Protein AF-A0A2H9RLX0-F1 (afdb_monomer)

Secondary structure (DSSP, 8-state):
-THHHHHHHSHHHHHHHHHHHHHHTEEEEEE-TT-S-HHHHHHHHHHHHH-SEEEEEEPGGG-S-HHHHHHHHHHHHHHSSS-EEEEEETTEEEEEE-SS-------

Radius of gyration: 17.89 Å; Cα contacts (8 Å, |Δi|>4): 115; chains: 1; bounding box: 34×56×38 Å

pLDDT: mean 74.57, std 13.17, range [38.62, 88.88]

Foldseek 3Di:
DPPVVVCVVCVVVVVVVVVVVVVVQEAEAEDELVADDPVNLVVVQVNVVVHFKYKYAYDPVNDQDPVVVVVSVVVSCVSHPADWDWDDDRRIIIIGGDPDDDDDDDD

Nearest PDB structures (foldseek):
  1rq8-assembly1_A  TM=6.771E-01  e=2.352E-04  Staphylococcus aureus
  8apo-assembly1_Xh  TM=7.119E-01  e=1.266E-03  Polytomella magna
  3p04-assembly1_A  TM=5.527E-01  e=3.207E-02  Corynebacterium glutamicum
  3zie-assembly1_A  TM=4.984E-01  e=2.620E-02  Archaeoglobus fulgidus
  2ln3-assembly1_A  TM=4.778E-01  e=1.975E-01  synthetic construct

Solvent-accessible surface area (backbone atoms only — not comparable to full-atom values): 6406 Å² total; per-residue (Å²): 127,69,72,65,58,59,55,6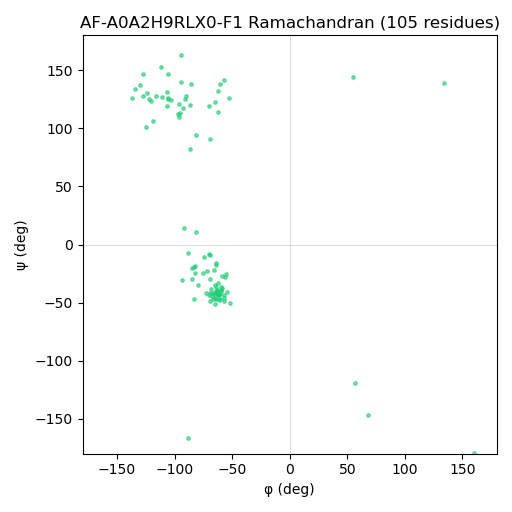1,68,46,43,63,56,54,52,51,51,52,48,55,60,55,55,74,52,51,49,79,46,74,38,56,81,81,54,90,39,72,70,53,54,54,51,49,53,57,46,57,72,80,29,57,35,39,35,37,33,48,45,71,92,65,54,93,45,72,64,60,55,48,53,53,52,48,53,52,46,74,73,40,96,66,43,64,50,72,45,79,56,89,58,27,41,36,38,32,62,44,86,71,89,71,85,82,83,86,126

Mean predicted aligned error: 11.12 Å

Sequence (107 aa):
MLRRIEMRFLRPYLQEELKSVKMKSQIKFQIGKSGVTEGVIQSLNNAFRTRKTVRISLLQSSGRDRTKMKEIANELGDKLAGNFKHTIVGFTIIMKKTGARKPENKR

Structure (mmCIF, N/CA/C/O backbone):
data_AF-A0A2H9RLX0-F1
#
_entry.id   AF-A0A2H9RLX0-F1
#
loop_
_atom_site.group_PDB
_atom_site.id
_atom_site.type_symbol
_atom_site.label_atom_id
_atom_site.label_alt_id
_atom_site.label_comp_id
_atom_site.label_asym_id
_atom_site.label_entity_id
_atom_site.label_seq_id
_atom_site.pdbx_PDB_ins_code
_atom_site.Cartn_x
_atom_site.Cartn_y
_atom_site.Cartn_z
_atom_site.occupancy
_atom_site.B_iso_or_equiv
_atom_site.auth_seq_id
_atom_site.auth_comp_id
_atom_site.auth_asym_id
_atom_site.auth_atom_id
_atom_site.pdbx_PDB_model_num
ATOM 1 N N . MET A 1 1 ? -12.024 42.719 17.490 1.00 55.53 1 MET A N 1
ATOM 2 C CA . MET A 1 1 ? -10.928 42.651 16.491 1.00 55.53 1 MET A CA 1
ATOM 3 C C . MET A 1 1 ? -9.681 41.867 16.948 1.00 55.53 1 MET A C 1
ATOM 5 O O . MET A 1 1 ? -8.947 41.424 16.075 1.00 55.53 1 MET A O 1
ATOM 9 N N . LEU A 1 2 ? -9.445 41.611 18.250 1.00 52.84 2 LEU A N 1
ATOM 10 C CA . LEU A 1 2 ? -8.200 40.976 18.740 1.00 52.84 2 LEU A CA 1
ATOM 11 C C . LEU A 1 2 ? -8.007 39.473 18.434 1.00 52.84 2 LEU A C 1
ATOM 13 O O . LEU A 1 2 ? -6.872 39.021 18.330 1.00 52.84 2 LEU A O 1
ATOM 17 N N . ARG A 1 3 ? -9.070 38.692 18.188 1.00 56.47 3 ARG A N 1
ATOM 18 C CA . ARG A 1 3 ? -8.951 37.229 17.965 1.00 56.47 3 ARG A CA 1
ATOM 19 C C . ARG A 1 3 ? -8.161 36.824 16.707 1.00 56.47 3 ARG A C 1
ATOM 21 O O . ARG A 1 3 ? -7.776 35.667 16.562 1.00 56.47 3 ARG A O 1
ATOM 28 N N . ARG A 1 4 ? -7.929 37.750 15.766 1.00 55.78 4 ARG A N 1
ATOM 29 C CA . ARG A 1 4 ? -7.258 37.456 14.484 1.00 55.78 4 ARG A CA 1
ATOM 30 C C . ARG A 1 4 ? -5.728 37.434 14.594 1.00 55.78 4 ARG A C 1
ATOM 32 O O . ARG A 1 4 ? -5.092 36.767 13.780 1.00 55.78 4 ARG A O 1
ATOM 39 N N . ILE A 1 5 ? -5.158 38.134 15.581 1.00 60.66 5 ILE A N 1
ATOM 40 C CA . ILE A 1 5 ? -3.705 38.240 15.799 1.00 60.66 5 ILE A CA 1
ATOM 41 C C . ILE A 1 5 ? -3.196 37.019 16.579 1.00 60.66 5 ILE A C 1
ATOM 43 O O . ILE A 1 5 ? -2.266 36.358 16.120 1.00 60.66 5 ILE A O 1
ATOM 47 N N . GLU A 1 6 ? -3.876 36.626 17.661 1.00 60.97 6 GLU A N 1
ATOM 48 C CA . GLU A 1 6 ? -3.535 35.416 18.435 1.00 60.97 6 GLU A CA 1
ATOM 49 C C . GLU A 1 6 ? -3.611 34.136 17.588 1.00 60.97 6 GLU A C 1
ATOM 51 O O . GLU A 1 6 ? -2.711 33.296 17.613 1.00 60.97 6 GLU A O 1
ATOM 56 N N . MET A 1 7 ? -4.626 34.030 16.722 1.00 60.56 7 MET A N 1
ATOM 57 C CA . MET A 1 7 ? -4.769 32.909 15.785 1.00 60.56 7 MET A CA 1
ATOM 58 C C . MET A 1 7 ? -3.646 32.830 14.743 1.00 60.56 7 MET A C 1
ATOM 60 O O . MET A 1 7 ? -3.497 31.798 14.091 1.00 60.56 7 MET A O 1
ATOM 64 N N . ARG A 1 8 ? -2.878 33.902 14.518 1.00 65.50 8 ARG A N 1
ATOM 65 C CA . ARG A 1 8 ? -1.736 33.893 13.591 1.00 65.50 8 ARG A CA 1
ATOM 66 C C . ARG A 1 8 ? -0.466 33.382 14.275 1.00 65.50 8 ARG A C 1
ATOM 68 O O . ARG A 1 8 ? 0.331 32.728 13.610 1.00 65.50 8 ARG A O 1
ATOM 75 N N . PHE A 1 9 ? -0.342 33.601 15.584 1.00 71.12 9 PHE A N 1
ATOM 76 C CA . PHE A 1 9 ? 0.777 33.139 16.412 1.00 71.12 9 PHE A CA 1
ATOM 77 C C . PHE A 1 9 ? 0.650 31.661 16.814 1.00 71.12 9 PHE A C 1
ATOM 79 O O . PHE A 1 9 ? 1.638 30.934 16.830 1.00 71.12 9 PHE A O 1
ATOM 86 N N . LEU A 1 10 ? -0.577 31.184 17.050 1.00 70.75 10 LEU A N 1
ATOM 87 C CA . LEU A 1 10 ? -0.848 29.781 17.405 1.00 70.75 10 LEU A CA 1
ATOM 88 C C . LEU A 1 10 ? -0.908 28.836 16.194 1.00 70.75 10 LEU A C 1
ATOM 90 O O . LEU A 1 10 ? -0.766 27.625 16.342 1.00 70.75 10 LEU A O 1
ATOM 94 N N . ARG A 1 11 ? -1.096 29.372 14.980 1.00 73.12 11 ARG A N 1
ATOM 95 C CA . ARG A 1 11 ? -1.128 28.596 13.727 1.00 73.12 11 ARG A CA 1
ATOM 96 C C . ARG A 1 11 ? 0.075 27.668 13.526 1.00 73.12 11 ARG A C 1
ATOM 98 O O . ARG A 1 11 ? -0.182 26.514 13.205 1.00 73.12 11 ARG A O 1
ATOM 105 N N . PRO A 1 12 ? 1.344 28.099 13.659 1.00 77.75 12 PRO A N 1
ATOM 106 C CA . PRO A 1 12 ? 2.487 27.202 13.480 1.00 77.75 12 PRO A CA 1
ATOM 107 C C . PRO A 1 12 ? 2.485 26.032 14.475 1.00 77.75 12 PRO A C 1
ATOM 109 O O . PRO A 1 12 ? 2.674 24.897 14.051 1.00 77.75 12 PRO A O 1
ATOM 112 N N . TYR A 1 13 ? 2.166 26.275 15.750 1.00 77.50 13 TYR A N 1
ATOM 113 C CA . TYR A 1 13 ? 2.076 25.230 16.779 1.00 77.50 13 TYR A CA 1
ATOM 114 C C . TYR A 1 13 ? 0.940 24.236 16.506 1.00 77.50 13 TYR A C 1
ATOM 116 O O . TYR A 1 13 ? 1.156 23.028 16.512 1.00 77.50 13 TYR A O 1
ATOM 124 N N . LEU A 1 14 ? -0.252 24.736 16.162 1.00 73.06 14 LEU A N 1
ATOM 125 C CA . LEU A 1 14 ? -1.380 23.902 15.729 1.00 73.06 14 LEU A CA 1
ATOM 126 C C . LEU A 1 14 ? -1.038 23.081 14.479 1.00 73.06 14 LEU A C 1
ATOM 128 O O . LEU A 1 14 ? -1.435 21.924 14.371 1.00 73.06 14 LEU A O 1
ATOM 132 N N . GLN A 1 15 ? -0.301 23.661 13.529 1.00 71.00 15 GLN A N 1
ATOM 133 C CA . GLN A 1 15 ? 0.137 22.966 12.317 1.00 71.00 15 GLN A CA 1
ATOM 134 C C . GLN A 1 15 ? 1.166 21.870 12.631 1.00 71.00 15 GLN A C 1
ATOM 136 O O . GLN A 1 15 ? 1.097 20.800 12.025 1.00 71.00 15 GLN A O 1
ATOM 141 N N . GLU A 1 16 ? 2.081 22.097 13.575 1.00 73.44 16 GLU A N 1
ATOM 142 C CA . GLU A 1 16 ? 3.064 21.114 14.052 1.00 73.44 16 GLU A CA 1
ATOM 143 C C . GLU A 1 16 ? 2.387 19.943 14.787 1.00 73.44 16 GLU A C 1
ATOM 145 O O . GLU A 1 16 ? 2.627 18.775 14.467 1.00 73.44 16 GLU A O 1
ATOM 150 N N . GLU A 1 17 ? 1.460 20.240 15.698 1.00 71.56 17 GLU A N 1
ATOM 151 C CA . GLU A 1 17 ? 0.652 19.238 16.402 1.00 71.56 17 GLU A CA 1
ATOM 152 C C . GLU A 1 17 ? -0.202 18.416 15.433 1.00 71.56 17 GLU A C 1
ATOM 154 O O . GLU A 1 17 ? -0.164 17.180 15.443 1.00 71.56 17 GLU A O 1
ATOM 159 N N . LEU A 1 18 ? -0.907 19.078 14.508 1.00 67.75 18 LEU A N 1
ATOM 160 C CA . LEU A 1 18 ? -1.667 18.399 13.458 1.00 67.75 18 LEU A CA 1
ATOM 161 C C . LEU A 1 18 ? -0.758 17.531 12.582 1.00 67.75 18 LEU A C 1
ATOM 163 O O . LEU A 1 18 ? -1.164 16.439 12.179 1.00 67.75 18 LEU A O 1
ATOM 167 N N . LYS A 1 19 ? 0.474 17.965 12.294 1.00 63.44 19 LYS A N 1
ATOM 168 C CA . LYS A 1 19 ? 1.463 17.182 11.539 1.00 63.44 19 LYS A CA 1
ATOM 169 C C . LYS A 1 19 ? 1.915 15.944 12.324 1.00 63.44 19 LYS A C 1
ATOM 171 O O . LYS A 1 19 ? 1.968 14.861 11.736 1.00 63.44 19 LYS A O 1
ATOM 176 N N . SER A 1 20 ? 2.148 16.072 13.629 1.00 68.00 20 SER A N 1
ATOM 177 C CA . SER A 1 20 ? 2.519 14.975 14.535 1.00 68.00 20 SER A CA 1
ATOM 178 C C . SER A 1 20 ? 1.406 13.923 14.663 1.00 68.00 20 SER A C 1
ATOM 180 O O . SER A 1 20 ? 1.631 12.725 14.446 1.00 68.00 20 SER A O 1
ATOM 182 N N . VAL A 1 21 ? 0.160 14.358 14.876 1.00 63.53 21 VAL A N 1
ATOM 183 C CA . VAL A 1 21 ? -1.016 13.469 14.928 1.00 63.53 21 VAL A CA 1
ATOM 184 C C . VAL A 1 21 ? -1.261 12.794 13.571 1.00 63.53 21 VAL A C 1
ATOM 186 O O . VAL A 1 21 ? -1.528 11.590 13.499 1.00 63.53 21 VAL A O 1
ATOM 189 N N . LYS A 1 22 ? -1.107 13.526 12.462 1.00 56.38 22 LYS A N 1
ATOM 190 C CA . LYS A 1 22 ? -1.292 12.995 11.100 1.00 56.38 22 LYS A CA 1
ATOM 191 C C . LYS A 1 22 ? -0.200 11.995 10.703 1.00 56.38 22 LYS A C 1
ATOM 193 O O . LYS A 1 22 ? -0.497 11.054 9.962 1.00 56.38 22 LYS A O 1
ATOM 198 N N . MET A 1 23 ? 1.022 12.128 11.231 1.00 54.19 23 MET A N 1
ATOM 199 C CA . MET A 1 23 ? 2.097 11.142 11.051 1.00 54.19 23 MET A CA 1
ATOM 200 C C . MET A 1 23 ? 1.777 9.789 11.699 1.00 54.19 23 MET A C 1
ATOM 202 O O . MET A 1 23 ? 2.094 8.757 11.104 1.00 54.19 23 MET A O 1
ATOM 206 N N . LYS A 1 24 ? 1.077 9.754 12.843 1.00 55.34 24 LYS A N 1
ATOM 207 C CA . LYS A 1 24 ? 0.686 8.488 13.500 1.00 55.34 24 LYS A CA 1
ATOM 208 C C . LYS A 1 24 ? -0.310 7.648 12.685 1.00 55.34 24 LYS A C 1
ATOM 210 O O . LYS A 1 24 ? -0.375 6.434 12.862 1.00 55.34 24 LYS A O 1
ATOM 215 N N . SER A 1 25 ? -1.055 8.247 11.751 1.00 63.38 25 SER A N 1
ATOM 216 C CA . SER A 1 25 ? -2.108 7.544 10.999 1.00 63.38 25 SER A CA 1
ATOM 217 C C . SER A 1 25 ? -1.602 6.745 9.785 1.00 63.38 25 SER A C 1
ATOM 219 O O . SER A 1 25 ? -2.293 5.839 9.317 1.00 63.38 25 SER A O 1
ATOM 221 N N . GLN A 1 26 ? -0.402 7.032 9.266 1.00 69.38 26 GLN A N 1
ATOM 222 C CA . GLN A 1 26 ? 0.091 6.426 8.019 1.00 69.38 26 GLN A CA 1
ATOM 223 C C . GLN A 1 26 ? 1.159 5.364 8.298 1.00 69.38 26 GLN A C 1
ATOM 225 O O . GLN A 1 26 ? 2.152 5.657 8.958 1.00 69.38 26 GLN A O 1
ATOM 230 N N . ILE A 1 27 ? 0.979 4.136 7.797 1.00 82.81 27 ILE A N 1
ATOM 231 C CA . ILE A 1 27 ? 2.078 3.152 7.746 1.00 82.81 27 ILE A CA 1
ATOM 232 C C . ILE A 1 27 ? 2.874 3.380 6.465 1.00 82.81 27 ILE A C 1
ATOM 234 O O . ILE A 1 27 ? 2.290 3.616 5.405 1.00 82.81 27 ILE A O 1
ATOM 238 N N . LYS A 1 28 ? 4.202 3.311 6.574 1.00 84.06 28 LYS A N 1
ATOM 239 C CA . LYS A 1 28 ? 5.122 3.279 5.439 1.00 84.06 28 LYS A CA 1
ATOM 240 C C . LYS A 1 28 ? 5.603 1.838 5.253 1.00 84.06 28 LYS A C 1
ATOM 242 O O . LYS A 1 28 ? 6.136 1.260 6.190 1.00 84.06 28 LYS A O 1
ATOM 247 N N . PHE A 1 29 ? 5.414 1.293 4.062 1.00 86.56 29 PHE A N 1
ATOM 248 C CA . PHE A 1 29 ? 5.991 0.038 3.597 1.00 86.56 29 PHE A CA 1
ATOM 249 C C . PHE A 1 29 ? 7.004 0.326 2.502 1.00 86.56 29 PHE A C 1
ATOM 251 O O . PHE A 1 29 ? 6.874 1.311 1.772 1.00 86.56 29 PHE A O 1
ATOM 258 N N . GLN A 1 30 ? 7.979 -0.561 2.366 1.00 86.31 30 GLN A N 1
ATOM 259 C CA . GLN A 1 30 ? 8.907 -0.555 1.251 1.00 86.31 30 GLN A CA 1
ATOM 260 C C . GLN A 1 30 ? 8.858 -1.910 0.551 1.00 86.31 30 GLN A C 1
ATOM 262 O O . GLN A 1 30 ? 8.946 -2.943 1.208 1.00 86.31 30 GLN A O 1
ATOM 267 N N . ILE A 1 31 ? 8.710 -1.895 -0.773 1.00 84.25 31 ILE A N 1
ATOM 268 C CA . ILE A 1 31 ? 8.770 -3.085 -1.621 1.00 84.25 31 ILE A CA 1
ATOM 269 C C . ILE A 1 31 ? 10.102 -3.067 -2.373 1.00 84.25 31 ILE A C 1
ATOM 271 O O . ILE A 1 31 ? 10.469 -2.072 -3.009 1.00 84.25 31 ILE A O 1
ATOM 275 N N . GLY A 1 32 ? 10.845 -4.165 -2.244 1.00 76.50 32 GLY A N 1
ATOM 276 C CA . GLY A 1 32 ? 12.114 -4.380 -2.930 1.00 76.50 32 GLY A CA 1
ATOM 277 C C . GLY A 1 32 ? 11.965 -5.017 -4.305 1.00 76.50 32 GLY A C 1
ATOM 278 O O . GLY A 1 32 ? 10.873 -5.109 -4.855 1.00 76.50 32 GLY A O 1
ATOM 279 N N . LYS A 1 33 ? 13.090 -5.492 -4.846 1.00 69.25 33 LYS A N 1
ATOM 280 C CA . LYS A 1 33 ? 13.172 -6.082 -6.192 1.00 69.25 33 LYS A CA 1
ATOM 281 C C . LYS A 1 33 ? 12.260 -7.299 -6.386 1.00 69.25 33 LYS A C 1
ATOM 283 O O . LYS A 1 33 ? 11.836 -7.552 -7.503 1.00 69.25 33 LYS A O 1
ATOM 288 N N . SER A 1 34 ? 11.945 -8.018 -5.308 1.00 72.94 34 SER A N 1
ATOM 289 C CA . SER A 1 34 ? 11.037 -9.172 -5.323 1.00 72.94 34 SER A CA 1
ATOM 290 C C . SER A 1 34 ? 9.566 -8.804 -5.565 1.00 72.9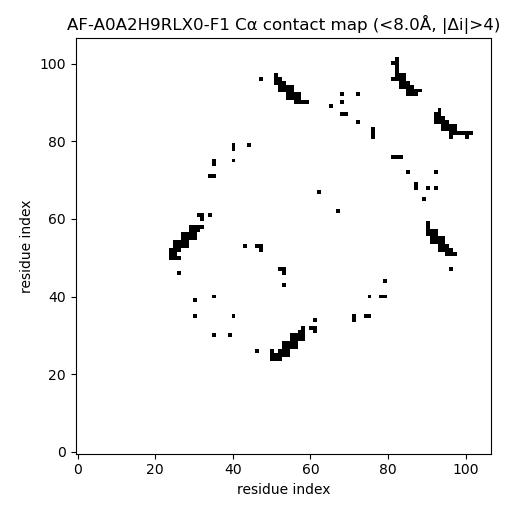4 34 SER A C 1
ATOM 292 O O . SER A 1 34 ? 8.754 -9.701 -5.751 1.00 72.94 34 SER A O 1
ATOM 294 N N . GLY A 1 35 ? 9.212 -7.513 -5.571 1.00 77.31 35 GLY A N 1
ATOM 295 C CA . GLY A 1 35 ? 7.875 -7.056 -5.948 1.00 77.31 35 GLY A CA 1
ATOM 296 C C . GLY A 1 35 ? 6.770 -7.460 -4.966 1.00 77.31 35 GLY A C 1
ATOM 297 O O . GLY A 1 35 ? 6.974 -7.500 -3.749 1.00 77.31 35 GLY A O 1
ATOM 298 N N . VAL A 1 36 ? 5.572 -7.705 -5.502 1.00 81.19 36 VAL A N 1
ATOM 299 C CA . VAL A 1 36 ? 4.376 -8.082 -4.736 1.00 81.19 36 VAL A CA 1
ATOM 300 C C . VAL A 1 36 ? 4.418 -9.575 -4.417 1.00 81.19 36 VAL A C 1
ATOM 302 O O . VAL A 1 36 ? 3.983 -10.411 -5.203 1.00 81.19 36 VAL A O 1
ATOM 305 N N . THR A 1 37 ? 4.931 -9.918 -3.240 1.00 85.94 37 THR A N 1
ATOM 306 C CA . THR A 1 37 ? 4.901 -11.295 -2.728 1.00 85.94 37 THR A CA 1
ATOM 307 C C . THR A 1 37 ? 3.695 -11.526 -1.819 1.00 85.94 37 THR A C 1
ATOM 309 O O . THR A 1 37 ? 3.105 -10.581 -1.290 1.00 85.94 37 THR A O 1
ATOM 312 N N . GLU A 1 38 ? 3.351 -12.790 -1.574 1.00 85.19 38 GLU A N 1
ATOM 313 C CA . GLU A 1 38 ? 2.256 -13.168 -0.669 1.00 85.19 38 GLU A CA 1
ATOM 314 C C . GLU A 1 38 ? 2.423 -12.557 0.734 1.00 85.19 38 GLU A C 1
ATOM 316 O O . GLU A 1 38 ? 1.490 -11.998 1.310 1.00 85.19 38 GLU A O 1
ATOM 321 N N . GLY A 1 39 ? 3.657 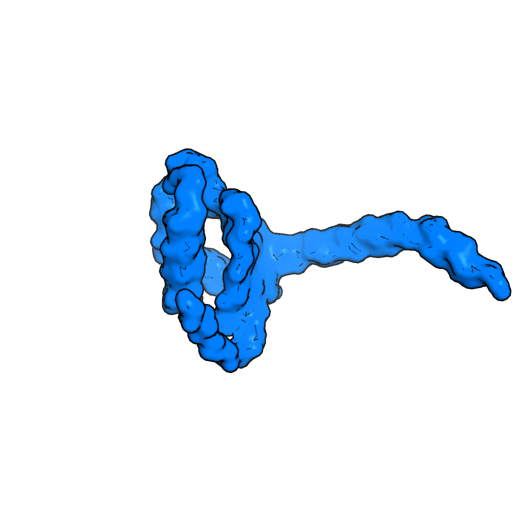-12.546 1.251 1.00 85.75 39 GLY A N 1
ATOM 322 C CA . GLY A 1 39 ? 3.973 -11.919 2.537 1.00 85.75 39 GLY A CA 1
ATOM 323 C C . GLY A 1 39 ? 3.722 -10.405 2.554 1.00 85.75 39 GLY A C 1
ATOM 324 O O . GLY A 1 39 ? 3.300 -9.858 3.579 1.00 85.75 39 GLY A O 1
ATOM 325 N N . VAL A 1 40 ? 3.915 -9.716 1.421 1.00 86.62 40 VAL A N 1
ATOM 326 C CA . VAL A 1 40 ? 3.581 -8.288 1.281 1.00 86.62 40 VAL A CA 1
ATOM 327 C C . VAL A 1 40 ? 2.068 -8.093 1.334 1.00 86.62 40 VAL A C 1
ATOM 329 O O . VAL A 1 40 ? 1.600 -7.214 2.059 1.00 86.62 40 VAL A O 1
ATOM 332 N N . ILE A 1 41 ? 1.298 -8.930 0.637 1.00 87.44 41 ILE A N 1
ATOM 333 C CA . ILE A 1 41 ? -0.173 -8.875 0.642 1.00 87.44 41 ILE A CA 1
ATOM 334 C C . ILE A 1 41 ? -0.708 -9.104 2.058 1.00 87.44 41 ILE A C 1
ATOM 336 O O . ILE A 1 41 ? -1.533 -8.326 2.544 1.00 87.44 41 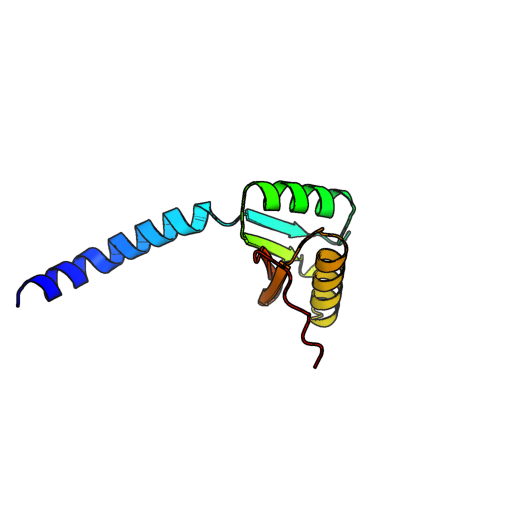ILE A O 1
ATOM 340 N N . GLN A 1 42 ? -0.204 -10.120 2.761 1.00 88.75 42 GLN A N 1
ATOM 341 C CA . GLN A 1 42 ? -0.617 -10.427 4.131 1.00 88.75 42 GLN A CA 1
ATOM 342 C C . GLN A 1 42 ? -0.290 -9.275 5.094 1.00 88.75 42 GLN A C 1
ATOM 344 O O . GLN A 1 42 ? -1.131 -8.865 5.901 1.00 88.75 42 GLN A O 1
ATOM 349 N N . SER A 1 43 ? 0.904 -8.692 4.963 1.00 88.38 43 SER A N 1
ATOM 350 C CA . SER A 1 43 ? 1.326 -7.530 5.752 1.00 88.38 43 SER A CA 1
ATOM 351 C C . SER A 1 43 ? 0.451 -6.304 5.486 1.00 88.38 43 SER A C 1
ATOM 353 O O . SER A 1 43 ? 0.043 -5.615 6.425 1.00 88.38 43 SER A O 1
ATOM 355 N N . LEU A 1 44 ? 0.110 -6.046 4.221 1.00 87.50 44 LEU A N 1
ATOM 356 C CA . LEU A 1 44 ? -0.785 -4.957 3.834 1.00 87.50 44 LEU A CA 1
ATOM 357 C C . LEU A 1 44 ? -2.205 -5.183 4.359 1.00 87.50 44 LEU A C 1
ATOM 359 O O . LEU A 1 44 ? -2.792 -4.255 4.915 1.00 87.50 44 LEU A O 1
ATOM 363 N N . ASN A 1 45 ? -2.736 -6.403 4.273 1.00 87.44 45 ASN A N 1
ATOM 364 C CA . ASN A 1 45 ? -4.035 -6.752 4.850 1.00 87.44 45 ASN A CA 1
ATOM 365 C C . ASN A 1 45 ? -4.075 -6.475 6.359 1.00 87.44 45 ASN A C 1
A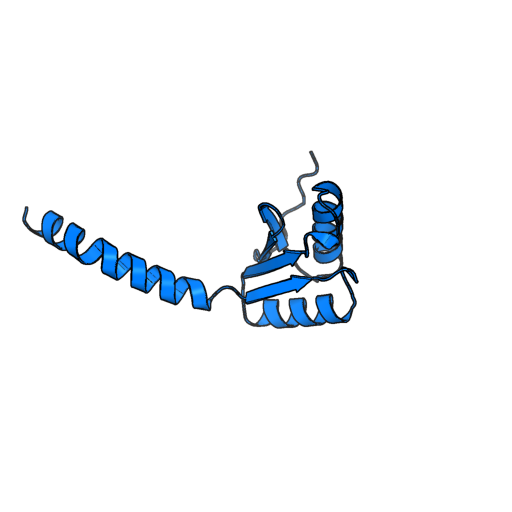TOM 367 O O . ASN A 1 45 ? -5.005 -5.824 6.843 1.00 87.44 45 ASN A O 1
ATOM 371 N N . ASN A 1 46 ? -3.042 -6.885 7.097 1.00 87.50 46 ASN A N 1
ATOM 372 C CA . ASN A 1 46 ? -2.928 -6.600 8.529 1.00 87.50 46 ASN A CA 1
ATOM 373 C C . ASN A 1 46 ? -2.822 -5.093 8.812 1.00 87.50 46 ASN A C 1
ATOM 375 O O . ASN A 1 46 ? -3.485 -4.577 9.718 1.00 87.50 46 ASN A O 1
ATOM 379 N N . ALA A 1 47 ? -2.063 -4.355 8.002 1.00 87.06 47 ALA A N 1
ATOM 380 C CA . ALA A 1 47 ? -1.965 -2.902 8.113 1.0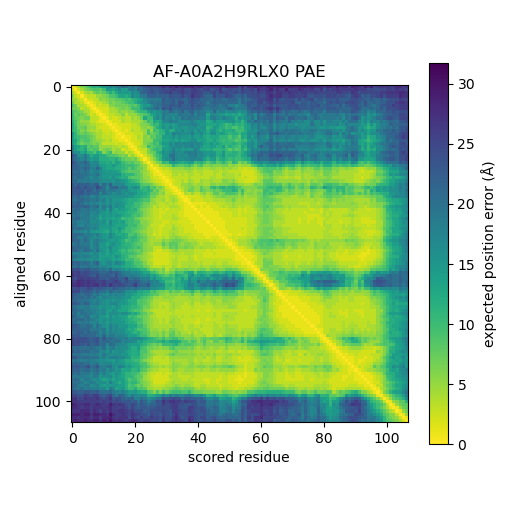0 87.06 47 ALA A CA 1
ATOM 381 C C . ALA A 1 47 ? -3.312 -2.203 7.859 1.00 87.06 47 ALA A C 1
ATOM 383 O O . ALA A 1 47 ? -3.666 -1.271 8.581 1.00 87.06 47 ALA A O 1
ATOM 384 N N . PHE A 1 48 ? -4.100 -2.675 6.889 1.00 85.19 48 PHE A N 1
ATOM 385 C CA . PHE A 1 48 ? -5.420 -2.123 6.571 1.00 85.19 48 PHE A CA 1
ATOM 386 C C . PHE A 1 48 ? -6.526 -2.490 7.575 1.00 85.19 48 PHE A C 1
ATOM 388 O O . PHE A 1 48 ? -7.615 -1.902 7.520 1.00 85.19 48 PHE A O 1
ATOM 395 N N . ARG A 1 49 ? -6.276 -3.431 8.498 1.00 83.19 49 ARG A N 1
ATOM 396 C CA . ARG A 1 49 ? -7.161 -3.690 9.650 1.00 83.19 49 ARG A CA 1
ATOM 397 C C . ARG A 1 49 ? -7.064 -2.579 10.692 1.00 83.19 49 ARG A C 1
ATOM 399 O O . ARG A 1 49 ? -8.084 -2.146 11.215 1.00 83.19 49 ARG A O 1
ATOM 406 N N . THR A 1 50 ? -5.853 -2.097 10.961 1.00 82.00 50 THR A N 1
ATOM 407 C CA . THR A 1 50 ? -5.601 -1.076 11.993 1.00 82.00 50 THR A CA 1
ATOM 408 C C . THR A 1 50 ? -5.596 0.343 11.434 1.00 82.00 50 THR A C 1
ATOM 410 O O . THR A 1 50 ? -5.961 1.285 12.139 1.00 82.00 50 THR A O 1
ATOM 413 N N . ARG A 1 51 ? -5.195 0.531 10.169 1.00 82.88 51 ARG A N 1
ATOM 414 C CA . ARG A 1 51 ? -5.030 1.858 9.559 1.00 82.88 51 ARG A CA 1
ATOM 415 C C . ARG A 1 51 ? -5.789 1.989 8.244 1.00 82.88 51 ARG A C 1
ATOM 417 O O . ARG A 1 51 ? -5.913 1.063 7.456 1.00 82.88 51 ARG A O 1
ATOM 424 N N . LYS A 1 52 ? -6.277 3.201 7.970 1.00 82.88 52 LYS A N 1
ATOM 425 C CA . LYS A 1 52 ? -7.036 3.507 6.740 1.00 82.88 52 LYS A CA 1
ATOM 426 C C . LYS A 1 52 ? -6.144 3.850 5.543 1.00 82.88 52 LYS A C 1
ATOM 428 O O . LYS A 1 52 ? -6.617 3.815 4.411 1.00 82.88 52 LYS A O 1
ATOM 433 N N . THR A 1 53 ? -4.893 4.244 5.786 1.00 84.44 53 THR A N 1
ATOM 434 C CA . THR A 1 53 ? -3.973 4.736 4.750 1.00 84.44 53 THR A CA 1
ATOM 435 C C . THR A 1 53 ? -2.602 4.095 4.898 1.00 84.44 53 THR A C 1
ATOM 437 O O . THR A 1 53 ? -2.032 4.088 5.992 1.00 84.44 53 THR A O 1
ATOM 440 N N . VAL A 1 54 ? -2.056 3.632 3.779 1.00 88.06 54 VAL A N 1
ATOM 441 C CA . VAL A 1 54 ? -0.741 3.004 3.684 1.00 88.06 54 VAL A CA 1
ATOM 442 C C . VAL A 1 54 ? 0.041 3.657 2.545 1.00 88.06 54 VAL A C 1
ATOM 444 O O . VAL A 1 54 ? -0.509 3.955 1.486 1.00 88.06 54 VAL A O 1
ATOM 447 N N . ARG A 1 55 ? 1.326 3.927 2.768 1.00 88.88 55 ARG A N 1
ATOM 448 C CA . ARG A 1 55 ? 2.257 4.421 1.747 1.00 88.88 55 ARG A CA 1
ATOM 449 C C . ARG A 1 55 ? 3.250 3.316 1.445 1.00 88.88 55 ARG A C 1
ATOM 451 O O . ARG A 1 55 ? 3.874 2.812 2.366 1.00 88.88 55 ARG A O 1
ATOM 458 N N . ILE A 1 56 ? 3.394 2.966 0.182 1.00 88.38 56 ILE A N 1
ATOM 459 C CA . ILE A 1 56 ? 4.209 1.856 -0.295 1.00 88.38 56 ILE A CA 1
ATOM 460 C C . ILE A 1 56 ? 5.276 2.448 -1.208 1.00 88.38 56 ILE A C 1
ATOM 462 O O . ILE A 1 56 ? 4.974 2.906 -2.307 1.00 88.38 56 ILE A O 1
ATOM 466 N N . SER A 1 57 ? 6.514 2.503 -0.739 1.00 87.06 57 SER A N 1
ATOM 467 C CA . SER A 1 57 ? 7.654 2.976 -1.521 1.00 87.06 57 SER A CA 1
ATOM 468 C C . SER A 1 57 ? 8.286 1.811 -2.266 1.00 87.06 57 SER A C 1
ATOM 470 O O . SER A 1 57 ? 8.641 0.809 -1.652 1.00 87.06 57 SER A O 1
ATOM 472 N N . LEU A 1 58 ? 8.467 1.938 -3.573 1.00 81.94 58 LEU A N 1
ATOM 473 C CA . LEU A 1 58 ? 9.220 0.966 -4.354 1.00 81.94 58 LEU A CA 1
ATOM 474 C C . LEU A 1 58 ? 10.669 1.414 -4.493 1.00 81.94 58 LEU A C 1
ATOM 476 O O . LEU A 1 58 ? 10.964 2.600 -4.662 1.00 81.94 58 LEU A O 1
ATOM 480 N N . LEU A 1 59 ? 11.585 0.454 -4.395 1.00 77.94 59 LEU A N 1
ATOM 481 C CA . LEU A 1 59 ? 13.004 0.697 -4.629 1.00 77.94 59 LEU A CA 1
ATOM 482 C C . LEU A 1 59 ? 13.223 1.157 -6.073 1.00 77.94 59 LEU A C 1
ATOM 484 O O . LEU A 1 59 ? 12.757 0.503 -7.004 1.00 77.94 59 LEU A O 1
ATOM 488 N N . GLN A 1 60 ? 13.989 2.237 -6.259 1.00 65.56 60 GLN A N 1
ATOM 489 C CA . GLN A 1 60 ? 14.327 2.788 -7.582 1.00 65.56 60 GLN A CA 1
ATOM 490 C C . GLN A 1 60 ? 15.004 1.760 -8.500 1.00 65.56 60 GLN A C 1
ATOM 492 O O . GLN A 1 60 ? 14.857 1.819 -9.718 1.00 65.56 60 GLN A O 1
ATOM 497 N N . SER A 1 61 ? 15.704 0.787 -7.910 1.00 62.41 61 SER A N 1
ATOM 498 C CA . SER A 1 61 ? 16.339 -0.326 -8.621 1.00 62.41 61 SER A CA 1
ATOM 499 C C . SER A 1 61 ? 15.352 -1.329 -9.228 1.00 62.41 61 SER A C 1
ATOM 501 O O . SER A 1 61 ? 15.770 -2.190 -9.993 1.00 62.41 61 SER A O 1
ATOM 503 N N . SER A 1 62 ? 14.058 -1.215 -8.919 1.00 57.47 62 SER A N 1
ATOM 504 C CA . SER A 1 62 ? 12.991 -2.081 -9.444 1.00 57.47 62 SER A CA 1
ATOM 505 C C . SER A 1 62 ? 12.415 -1.558 -10.774 1.00 57.47 62 SER A C 1
ATOM 507 O O . SER A 1 62 ? 11.647 -2.252 -11.439 1.00 57.47 62 SER A O 1
ATOM 509 N N . GLY A 1 63 ? 12.817 -0.353 -11.196 1.00 55.72 63 GLY A N 1
ATOM 510 C CA . GLY A 1 63 ? 12.453 0.245 -12.480 1.00 55.72 63 GLY A CA 1
ATOM 511 C C . GLY A 1 63 ? 12.022 1.703 -12.338 1.00 55.72 63 GLY A C 1
ATOM 512 O O . GLY A 1 63 ? 11.293 2.066 -11.417 1.00 55.72 63 GLY A O 1
ATOM 513 N N . ARG A 1 64 ? 12.455 2.547 -13.281 1.00 61.44 64 ARG A N 1
ATOM 514 C CA . ARG A 1 64 ? 12.057 3.964 -13.389 1.00 61.44 64 ARG A CA 1
ATOM 515 C C . ARG A 1 64 ? 10.698 4.131 -14.092 1.00 61.44 64 ARG A C 1
ATOM 517 O O . ARG A 1 64 ? 10.299 5.239 -14.432 1.00 61.44 64 ARG A O 1
ATOM 524 N N . ASP A 1 65 ? 9.983 3.029 -14.302 1.00 70.44 65 ASP A N 1
ATOM 525 C CA . ASP A 1 65 ? 8.817 2.972 -15.169 1.00 70.44 65 ASP A CA 1
ATOM 526 C C . ASP A 1 65 ? 7.526 3.151 -14.384 1.00 70.44 65 ASP A C 1
ATOM 528 O O . ASP A 1 65 ? 7.089 2.291 -13.616 1.00 70.44 65 ASP A O 1
ATOM 532 N N . ARG A 1 66 ? 6.857 4.274 -14.645 1.00 72.81 66 ARG A N 1
ATOM 533 C CA . ARG A 1 66 ? 5.515 4.565 -14.129 1.00 72.81 66 ARG A CA 1
ATOM 534 C C . ARG A 1 66 ? 4.501 3.470 -14.497 1.00 72.81 66 ARG A C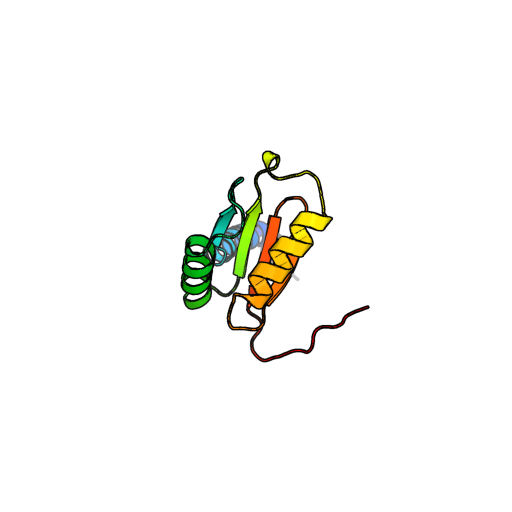 1
ATOM 536 O O . ARG A 1 66 ? 3.517 3.309 -13.780 1.00 72.81 66 ARG A O 1
ATOM 543 N N . THR A 1 67 ? 4.742 2.728 -15.579 1.00 80.00 67 THR A N 1
ATOM 544 C CA . THR A 1 67 ? 3.931 1.585 -16.026 1.00 80.00 67 THR A CA 1
ATOM 545 C C . THR A 1 67 ? 3.977 0.434 -15.023 1.00 80.00 67 THR A C 1
ATOM 547 O O . THR A 1 67 ? 2.928 0.048 -14.516 1.00 80.00 67 THR A O 1
ATOM 550 N N . LYS A 1 68 ? 5.173 -0.002 -14.606 1.00 78.56 68 LYS A N 1
ATOM 551 C CA . LYS A 1 68 ? 5.340 -1.051 -13.582 1.00 78.56 68 LYS A CA 1
ATOM 552 C C . LYS A 1 68 ? 4.685 -0.673 -12.255 1.00 78.56 68 LYS A C 1
ATOM 554 O O . LYS A 1 68 ? 4.080 -1.497 -11.583 1.00 78.56 68 LYS A O 1
ATOM 559 N N . MET A 1 69 ? 4.752 0.607 -11.887 1.00 80.12 69 MET A N 1
ATOM 560 C CA . MET A 1 69 ? 4.102 1.107 -10.669 1.00 80.12 69 MET A CA 1
ATOM 561 C C . MET A 1 69 ? 2.576 0.977 -10.734 1.00 80.12 69 MET A C 1
ATOM 563 O O . MET A 1 69 ? 1.947 0.711 -9.713 1.00 80.12 69 MET A O 1
ATOM 567 N N . LYS A 1 70 ? 1.979 1.183 -11.915 1.00 82.62 70 LYS A N 1
ATOM 568 C CA . LYS A 1 70 ? 0.540 0.981 -12.128 1.00 82.62 70 LYS A CA 1
ATOM 569 C C . LYS A 1 70 ? 0.174 -0.497 -12.083 1.00 82.62 70 LYS A C 1
ATOM 571 O O . LYS A 1 70 ? -0.806 -0.829 -11.434 1.00 82.62 70 LYS A O 1
ATOM 576 N N . GLU A 1 71 ? 0.965 -1.358 -12.718 1.00 85.06 71 GLU A N 1
ATOM 577 C CA . GLU A 1 71 ? 0.762 -2.814 -12.681 1.00 85.06 71 GLU A CA 1
ATOM 578 C C . GLU A 1 71 ? 0.772 -3.326 -11.241 1.00 85.06 71 GLU A C 1
ATOM 580 O O . GLU A 1 71 ? -0.184 -3.959 -10.812 1.00 85.06 71 GLU A O 1
ATOM 585 N N . ILE A 1 72 ? 1.777 -2.931 -10.457 1.00 83.25 72 ILE A N 1
ATOM 586 C CA . ILE A 1 72 ? 1.883 -3.280 -9.036 1.00 83.25 72 ILE A CA 1
ATOM 587 C C . ILE A 1 72 ? 0.710 -2.715 -8.229 1.00 83.25 72 ILE A C 1
ATOM 589 O O . ILE A 1 72 ? 0.172 -3.394 -7.358 1.00 83.25 72 ILE A O 1
ATOM 593 N N . ALA A 1 73 ? 0.299 -1.468 -8.484 1.00 83.75 73 ALA A N 1
ATOM 594 C CA . ALA A 1 73 ? -0.839 -0.869 -7.788 1.00 83.75 73 ALA A CA 1
ATOM 595 C C . ALA A 1 73 ? -2.156 -1.606 -8.082 1.00 83.75 73 ALA A C 1
ATOM 597 O O . ALA A 1 73 ? -2.964 -1.777 -7.168 1.00 83.75 73 ALA A O 1
ATOM 598 N N . ASN A 1 74 ? -2.353 -2.027 -9.333 1.00 84.19 74 ASN A N 1
ATOM 599 C CA . ASN A 1 74 ? -3.515 -2.800 -9.763 1.00 84.19 74 ASN A CA 1
ATOM 600 C C . ASN A 1 74 ? -3.477 -4.208 -9.171 1.00 84.19 74 ASN A C 1
ATOM 602 O O . ASN A 1 74 ? -4.433 -4.600 -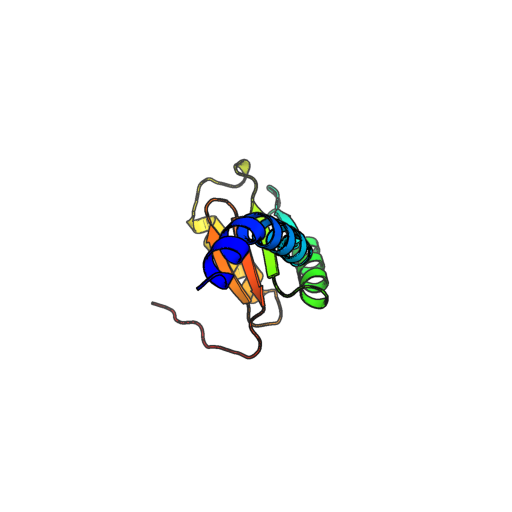8.517 1.00 84.19 74 ASN A O 1
ATOM 606 N N . GLU A 1 75 ? -2.343 -4.902 -9.272 1.00 85.94 75 GLU A N 1
ATOM 607 C CA . GLU A 1 75 ? -2.151 -6.234 -8.697 1.00 85.94 75 GLU A CA 1
ATOM 608 C C . GLU A 1 75 ? -2.417 -6.242 -7.182 1.00 85.94 75 GLU A C 1
ATOM 610 O O . GLU A 1 75 ? -3.098 -7.127 -6.662 1.00 85.94 75 GLU A O 1
ATOM 615 N N . LEU A 1 76 ? -1.925 -5.228 -6.461 1.00 84.62 76 LEU A N 1
ATOM 616 C CA . LEU A 1 76 ? -2.235 -5.042 -5.045 1.00 84.62 76 LEU A CA 1
ATOM 617 C C . LEU A 1 76 ? -3.726 -4.774 -4.818 1.00 84.62 76 LEU A C 1
ATOM 619 O O . LEU A 1 76 ? -4.286 -5.274 -3.849 1.00 84.62 76 LEU A O 1
ATOM 623 N N . GLY A 1 77 ? -4.366 -3.980 -5.676 1.00 82.31 77 GLY A N 1
ATOM 624 C CA . GLY A 1 77 ? -5.803 -3.719 -5.617 1.00 82.31 77 GLY A CA 1
ATOM 625 C C . GLY A 1 77 ? -6.646 -4.981 -5.799 1.00 82.31 77 GLY A C 1
ATOM 626 O O . GLY A 1 77 ? -7.575 -5.182 -5.023 1.00 82.31 77 GLY A O 1
ATOM 627 N N . ASP A 1 78 ? -6.284 -5.834 -6.758 1.00 83.75 78 ASP A N 1
ATOM 628 C CA . ASP A 1 78 ? -6.983 -7.086 -7.069 1.00 83.75 78 ASP A CA 1
ATOM 629 C C . ASP A 1 78 ? -6.810 -8.132 -5.960 1.00 83.75 78 ASP A C 1
ATOM 631 O O . ASP A 1 78 ? -7.764 -8.805 -5.566 1.00 83.75 78 ASP A O 1
ATOM 635 N N . LYS A 1 79 ? -5.593 -8.253 -5.416 1.00 84.50 79 LYS A N 1
ATOM 636 C CA . LYS A 1 79 ? -5.272 -9.205 -4.340 1.00 84.50 79 LYS A CA 1
ATOM 637 C C . LYS A 1 79 ? -5.794 -8.773 -2.969 1.00 84.50 79 LYS A C 1
ATOM 639 O O . LYS A 1 79 ? -5.994 -9.612 -2.088 1.00 84.50 79 LYS A O 1
ATOM 644 N N . LEU A 1 80 ? -6.001 -7.477 -2.743 1.00 82.69 80 LEU A N 1
ATOM 645 C CA . LEU A 1 80 ? -6.547 -6.978 -1.485 1.00 82.69 80 LEU A CA 1
ATOM 646 C C . LEU A 1 80 ? -8.081 -7.001 -1.526 1.00 82.69 80 LEU A C 1
ATOM 648 O O . LEU A 1 80 ? -8.719 -6.295 -2.299 1.00 82.69 80 LEU A O 1
ATOM 652 N N . ALA A 1 81 ? -8.700 -7.744 -0.610 1.00 67.50 81 ALA A N 1
ATOM 653 C CA . ALA A 1 81 ? -10.155 -7.798 -0.488 1.00 67.50 81 ALA A CA 1
ATOM 654 C C . ALA A 1 81 ? -10.724 -6.460 0.037 1.00 67.50 81 ALA A C 1
ATOM 656 O O . ALA A 1 81 ? -10.836 -6.230 1.246 1.00 67.50 81 ALA A O 1
ATOM 657 N N . GLY A 1 82 ? -11.078 -5.540 -0.866 1.00 71.69 82 GLY A N 1
ATOM 658 C CA . GLY A 1 82 ? -11.702 -4.268 -0.505 1.00 71.69 82 GLY A CA 1
ATOM 659 C C . GLY A 1 82 ? -11.592 -3.182 -1.570 1.00 71.69 82 GLY A C 1
ATOM 660 O O . GLY A 1 82 ? -11.026 -3.369 -2.635 1.00 71.69 82 GLY A O 1
ATOM 661 N N . ASN A 1 83 ? -12.147 -2.009 -1.264 1.00 77.00 83 ASN A N 1
ATOM 662 C CA . ASN A 1 83 ? -12.058 -0.851 -2.150 1.00 77.00 83 ASN A CA 1
ATOM 663 C C . ASN A 1 83 ? -10.910 0.039 -1.711 1.00 77.00 83 ASN A C 1
ATOM 665 O O . ASN A 1 83 ? -10.966 0.705 -0.666 1.00 77.00 83 ASN A O 1
ATOM 669 N N . PHE A 1 84 ? -9.872 0.052 -2.533 1.00 81.75 84 PHE A N 1
ATOM 670 C CA . PHE A 1 84 ? -8.687 0.851 -2.306 1.00 81.75 84 PHE A CA 1
ATOM 671 C C . PHE A 1 84 ? -8.559 1.877 -3.420 1.00 81.75 84 PHE A C 1
ATOM 673 O O . PHE A 1 84 ? -8.575 1.551 -4.601 1.00 81.75 84 PHE A O 1
ATOM 680 N N . LYS A 1 85 ? -8.406 3.143 -3.037 1.00 84.38 85 LYS A N 1
ATOM 681 C CA . LYS A 1 85 ? -7.929 4.169 -3.960 1.00 84.38 85 LYS A CA 1
ATOM 682 C C . LYS A 1 85 ? -6.422 4.230 -3.854 1.00 84.38 85 LYS A C 1
ATOM 684 O O . LYS A 1 85 ? -5.902 4.439 -2.756 1.00 84.38 85 LYS A O 1
ATOM 689 N N . HIS A 1 86 ? -5.740 4.080 -4.979 1.00 86.38 86 HIS A N 1
ATOM 690 C CA . HIS A 1 86 ? -4.303 4.262 -5.056 1.00 86.38 86 HIS A CA 1
ATOM 691 C C . HIS A 1 86 ? -3.965 5.588 -5.750 1.00 86.38 86 HIS A C 1
ATOM 693 O O . HIS A 1 86 ? -4.688 6.082 -6.614 1.00 86.38 86 HIS A O 1
ATOM 699 N N . THR A 1 87 ? -2.874 6.218 -5.337 1.00 85.31 87 THR A N 1
ATOM 700 C CA . THR A 1 87 ? -2.320 7.417 -5.970 1.00 85.31 87 THR A CA 1
ATOM 701 C C . THR A 1 87 ? -0.817 7.250 -6.052 1.00 85.31 87 THR A C 1
ATOM 703 O O . THR A 1 87 ? -0.171 6.976 -5.044 1.00 85.31 87 THR A O 1
ATOM 706 N N . ILE A 1 88 ? -0.260 7.404 -7.247 1.00 86.31 88 ILE A N 1
ATOM 707 C CA . ILE A 1 88 ? 1.171 7.224 -7.488 1.00 86.31 88 ILE A CA 1
ATOM 708 C C . ILE A 1 88 ? 1.839 8.596 -7.437 1.00 86.31 88 ILE A C 1
ATOM 710 O O . ILE A 1 88 ? 1.486 9.490 -8.207 1.00 86.31 88 ILE A O 1
ATOM 714 N N . VAL A 1 89 ? 2.802 8.756 -6.532 1.00 84.69 89 VAL A N 1
ATOM 715 C CA . VAL A 1 89 ? 3.618 9.964 -6.373 1.00 84.69 89 VAL A CA 1
ATOM 716 C C . VAL A 1 89 ? 5.083 9.550 -6.472 1.00 84.69 89 VAL A C 1
ATOM 718 O O . VAL A 1 89 ? 5.643 8.994 -5.528 1.00 84.69 89 VAL A O 1
ATOM 721 N N . GLY A 1 90 ? 5.698 9.782 -7.633 1.00 83.19 90 GLY A N 1
ATOM 722 C CA . GLY A 1 90 ? 7.061 9.323 -7.918 1.00 83.19 90 GLY A CA 1
ATOM 723 C C . GLY A 1 90 ? 7.190 7.805 -7.758 1.00 83.19 90 GLY A C 1
ATOM 724 O O . GLY A 1 90 ? 6.478 7.050 -8.416 1.00 83.19 90 GLY A O 1
ATOM 725 N N . PHE A 1 91 ? 8.061 7.376 -6.842 1.00 82.31 91 PHE A N 1
ATOM 726 C CA . PHE A 1 91 ? 8.299 5.967 -6.497 1.00 82.31 91 PHE A CA 1
ATOM 727 C C . PHE A 1 91 ? 7.429 5.456 -5.341 1.00 82.31 91 PHE A C 1
ATOM 729 O O . PHE A 1 91 ? 7.711 4.414 -4.752 1.00 82.31 91 PHE A O 1
ATOM 736 N N . THR A 1 92 ? 6.382 6.187 -4.966 1.00 85.69 92 THR A N 1
ATOM 737 C CA . THR A 1 92 ? 5.524 5.825 -3.837 1.00 85.69 92 THR A CA 1
ATOM 738 C C . THR A 1 92 ? 4.078 5.670 -4.281 1.00 85.69 92 THR A C 1
ATOM 740 O O . THR A 1 92 ? 3.474 6.599 -4.815 1.00 85.69 92 THR A O 1
ATOM 743 N N . ILE A 1 93 ? 3.496 4.510 -3.995 1.00 87.94 93 ILE A N 1
ATOM 744 C CA . ILE A 1 93 ? 2.070 4.233 -4.139 1.00 87.94 93 ILE A CA 1
ATOM 745 C C . ILE A 1 93 ? 1.403 4.532 -2.798 1.00 87.94 93 ILE A C 1
ATOM 747 O O . ILE A 1 93 ? 1.705 3.930 -1.771 1.00 87.94 93 ILE A O 1
ATOM 751 N N . ILE A 1 94 ? 0.492 5.493 -2.780 1.00 88.25 94 ILE A N 1
ATOM 752 C CA . ILE A 1 94 ? -0.319 5.819 -1.610 1.00 88.25 94 ILE A CA 1
ATOM 753 C C . ILE A 1 94 ? -1.656 5.115 -1.781 1.00 88.25 94 ILE A C 1
ATOM 755 O O . ILE A 1 94 ? -2.428 5.483 -2.661 1.00 88.25 94 ILE A O 1
ATOM 759 N N . MET A 1 95 ? -1.937 4.126 -0.941 1.00 88.12 95 MET A N 1
ATOM 760 C CA . MET A 1 95 ? -3.194 3.387 -0.946 1.00 88.12 95 MET A CA 1
ATOM 761 C C . MET A 1 95 ? -4.058 3.793 0.246 1.00 88.12 95 MET A C 1
ATOM 763 O O . MET A 1 95 ? -3.609 3.837 1.394 1.00 88.12 95 MET A O 1
ATOM 767 N N . LYS A 1 96 ? -5.328 4.091 -0.021 1.00 86.62 96 LYS A N 1
ATOM 768 C CA . LYS A 1 96 ? -6.313 4.475 0.988 1.00 86.62 96 LYS A CA 1
ATOM 769 C C . LYS A 1 96 ? -7.549 3.599 0.865 1.00 86.62 96 LYS A C 1
ATOM 771 O O . LYS A 1 96 ? -8.160 3.531 -0.200 1.00 86.62 96 LYS A O 1
ATOM 776 N N . LYS A 1 97 ? -7.955 2.998 1.980 1.00 84.50 97 LYS A N 1
ATOM 777 C CA . LYS A 1 97 ? -9.209 2.253 2.087 1.00 84.50 97 LYS A CA 1
ATOM 778 C C . LYS A 1 97 ? -10.375 3.239 2.034 1.00 84.50 97 LYS A C 1
ATOM 780 O O . LYS A 1 97 ? -10.480 4.128 2.885 1.00 84.50 97 LYS A O 1
ATOM 785 N N . THR A 1 98 ? -11.241 3.104 1.037 1.00 74.50 98 THR A N 1
ATOM 786 C CA 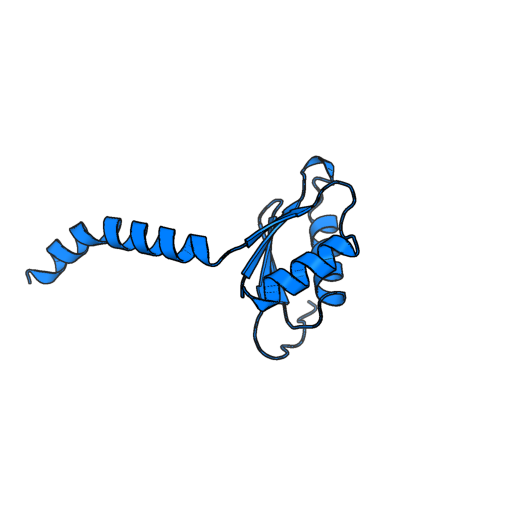. THR A 1 98 ? -12.493 3.863 0.945 1.00 74.50 98 THR A CA 1
ATOM 787 C C . THR A 1 98 ? -13.632 2.907 1.257 1.00 74.50 98 THR A C 1
ATOM 789 O O . THR A 1 98 ? -13.762 1.885 0.595 1.00 74.50 98 THR A O 1
ATOM 792 N N . GLY A 1 99 ? -14.415 3.175 2.302 1.00 65.00 99 GLY A N 1
ATOM 793 C CA . GLY A 1 99 ? -15.581 2.343 2.614 1.00 65.00 99 GLY A CA 1
ATOM 794 C C . GLY A 1 99 ? -16.553 2.268 1.427 1.00 65.00 99 GLY A C 1
ATOM 795 O O . GLY A 1 99 ? -16.733 3.274 0.749 1.00 65.00 99 GLY A O 1
ATOM 796 N N . ALA A 1 100 ? -17.132 1.074 1.229 1.00 49.00 100 ALA A N 1
ATOM 797 C CA . ALA A 1 100 ? -18.063 0.634 0.175 1.00 49.00 100 ALA A CA 1
ATOM 798 C C . ALA A 1 100 ? -17.621 0.819 -1.299 1.00 49.00 100 ALA A C 1
ATOM 800 O O . ALA A 1 100 ? -16.931 1.767 -1.667 1.00 49.00 100 ALA A O 1
ATOM 801 N N . ARG A 1 101 ? -18.008 -0.157 -2.140 1.00 44.78 101 ARG A N 1
ATOM 802 C CA . ARG A 1 101 ? -17.659 -0.271 -3.569 1.00 44.78 101 ARG A CA 1
ATOM 803 C C . ARG A 1 101 ? -17.977 1.010 -4.331 1.00 44.78 101 ARG A C 1
ATOM 805 O O . ARG A 1 101 ? -19.118 1.453 -4.321 1.00 44.78 101 ARG A O 1
ATOM 812 N N . LYS A 1 102 ? -16.987 1.561 -5.043 1.00 43.72 102 LYS A N 1
ATOM 813 C CA . LYS A 1 102 ? -17.229 2.516 -6.129 1.00 43.72 102 LYS A CA 1
ATOM 814 C C . LYS A 1 102 ? -16.633 1.926 -7.411 1.00 43.72 102 LYS A C 1
ATOM 816 O O . LYS A 1 102 ? -15.454 1.578 -7.375 1.00 43.72 102 LYS A O 1
ATOM 821 N N . PRO A 1 103 ? -17.426 1.766 -8.485 1.00 42.72 103 PRO A N 1
ATOM 822 C CA . PRO A 1 103 ? -16.977 1.125 -9.713 1.00 42.72 103 PRO A CA 1
ATOM 823 C C . PRO A 1 103 ? -15.807 1.897 -10.328 1.00 42.72 103 PRO A C 1
ATOM 825 O O . PRO A 1 103 ? -15.767 3.130 -10.317 1.00 42.72 103 PRO A O 1
ATOM 828 N N . GLU A 1 104 ? -14.829 1.133 -10.793 1.00 52.41 104 GLU A N 1
ATOM 829 C CA . GLU A 1 104 ? -13.592 1.590 -11.405 1.00 52.41 104 GLU A CA 1
ATOM 830 C C . GLU A 1 104 ? -13.887 2.324 -12.720 1.00 52.41 104 GLU A C 1
ATOM 832 O O . GLU A 1 104 ? -14.514 1.785 -13.628 1.00 52.41 104 GLU A O 1
ATOM 837 N N . ASN A 1 105 ? -13.451 3.579 -12.824 1.00 44.34 105 ASN A N 1
ATOM 838 C CA . ASN A 1 105 ? -13.632 4.382 -14.025 1.00 44.34 105 ASN A CA 1
ATOM 839 C C . ASN A 1 105 ? -12.462 4.110 -14.984 1.00 44.34 105 ASN A C 1
ATOM 841 O O . ASN A 1 105 ? -11.497 4.877 -14.999 1.00 44.34 105 ASN A O 1
ATOM 845 N N . LYS A 1 106 ? -12.541 3.022 -15.763 1.00 44.34 106 LYS A N 1
ATOM 846 C CA . LYS A 1 106 ? -11.692 2.832 -16.951 1.00 44.34 106 LYS A CA 1
ATOM 847 C C . LYS A 1 106 ? -12.010 3.967 -17.938 1.00 44.34 106 LYS A C 1
ATOM 849 O O . LYS A 1 106 ? -13.152 4.097 -18.368 1.00 44.34 106 LYS A O 1
ATOM 854 N N . ARG A 1 107 ? -11.034 4.842 -18.188 1.00 38.62 107 ARG A N 1
ATOM 855 C CA . ARG A 1 107 ? -11.033 5.808 -19.297 1.00 38.62 107 ARG A CA 1
ATOM 856 C C . ARG A 1 107 ? -10.187 5.244 -20.419 1.00 38.62 107 ARG A C 1
ATOM 858 O O . ARG A 1 107 ? -9.158 4.622 -20.069 1.00 38.62 107 ARG A O 1
#